Protein AF-A0A429I2R6-F1 (afdb_monomer)

Sequence (100 aa):
MGKERSSTSAEGVAVWGDGAVVLRCGTAPPKPTTDPCFNVNGVDWVLREGASDNGERVLITYGRAPAVEVTVAEASAPAGDGLADLNAAVKEIPQTAHCV

Foldseek 3Di:
DDFDFPPPPDVFWTAGDPRQKIKHWQDPADDDDPADWDDQPNWIWGWDQPPDPQRKIWIWTHQFVPIMIMIGNDPPDPPNVVVNVCCVVRVVTDGRDDDD

Secondary structure (DSSP, 8-state):
--------SSTTEEEETTTTEEEEEEEPPPPS--S-EEEETTEEEEEEETSSTT--EEEEESSBSSEEEEEES-TTS--HHHHHHHHHHHHTSPB-----

Radius of gyration: 13.03 Å; Cα contacts (8 Å, |Δi|>4): 190; chains: 1; bounding box: 38×23×30 Å

Solvent-accessible surface area (backbone atoms only — not comparable to full-atom values): 5966 Å² total; per-residue (Å²): 138,80,83,78,72,65,82,59,92,45,91,53,46,50,50,42,80,94,65,36,31,40,34,38,49,70,39,80,49,65,69,98,72,89,59,58,64,48,72,57,96,89,43,38,32,34,43,39,80,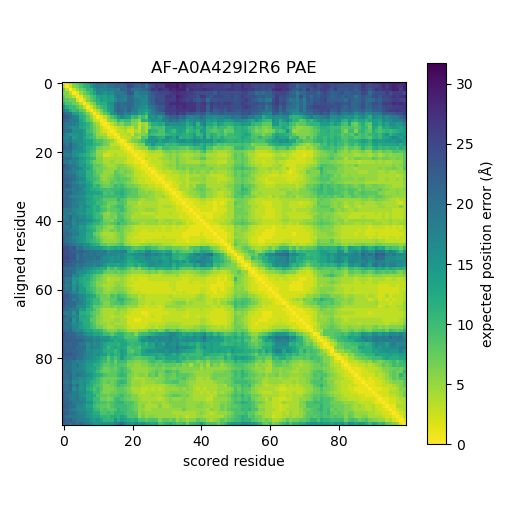64,80,36,99,79,57,24,39,36,34,31,30,42,34,20,75,64,8,42,36,37,41,27,56,46,80,84,59,81,61,63,67,63,56,59,74,42,40,72,68,56,62,72,39,64,71,81,44,77,84,132

Structure (mmCIF, N/CA/C/O backbone):
data_AF-A0A429I2R6-F1
#
_entry.id   AF-A0A429I2R6-F1
#
loop_
_atom_site.group_PDB
_atom_site.id
_atom_site.type_symbol
_atom_site.label_atom_id
_atom_site.label_alt_id
_atom_site.label_comp_id
_atom_site.label_asym_id
_atom_site.label_entity_id
_atom_site.label_seq_id
_atom_site.pdbx_PDB_ins_code
_atom_site.Cartn_x
_atom_site.Cartn_y
_atom_site.Cartn_z
_atom_site.occupancy
_atom_site.B_iso_or_equiv
_atom_site.auth_seq_id
_atom_site.auth_comp_id
_atom_site.auth_asym_id
_atom_site.auth_atom_id
_atom_site.pdbx_PDB_model_num
ATOM 1 N N . MET A 1 1 ? 25.084 -14.288 -1.275 1.00 32.66 1 MET A N 1
ATOM 2 C CA . MET A 1 1 ? 25.153 -12.970 -1.938 1.00 32.66 1 MET A CA 1
ATOM 3 C C . MET A 1 1 ? 24.129 -12.067 -1.259 1.00 32.66 1 MET A C 1
ATOM 5 O O . MET A 1 1 ? 22.938 -12.286 -1.439 1.00 32.66 1 MET A O 1
ATOM 9 N N . GLY A 1 2 ? 24.570 -11.177 -0.368 1.00 39.53 2 GLY A N 1
ATOM 10 C CA . GLY A 1 2 ? 23.692 -10.281 0.392 1.00 39.53 2 GLY A CA 1
ATOM 11 C C . GLY A 1 2 ? 23.506 -8.976 -0.371 1.00 39.53 2 GLY A C 1
ATOM 12 O O . GLY A 1 2 ? 24.494 -8.374 -0.773 1.00 39.53 2 GLY A O 1
ATOM 13 N N . LYS A 1 3 ? 22.260 -8.564 -0.621 1.00 46.53 3 LYS A N 1
ATOM 14 C CA . LYS A 1 3 ? 21.987 -7.246 -1.202 1.00 46.53 3 LYS A CA 1
ATOM 15 C C . LYS A 1 3 ? 22.271 -6.198 -0.128 1.00 46.53 3 LYS A C 1
ATOM 17 O O . LYS A 1 3 ? 21.608 -6.185 0.910 1.00 46.53 3 LYS A O 1
ATOM 22 N N . GLU A 1 4 ? 23.302 -5.401 -0.372 1.00 47.69 4 GLU A N 1
ATOM 23 C CA . GLU A 1 4 ? 23.776 -4.336 0.503 1.00 47.69 4 GLU A CA 1
ATOM 24 C C . GLU A 1 4 ? 22.652 -3.307 0.680 1.00 47.69 4 GLU A C 1
ATOM 26 O O . GLU A 1 4 ? 22.152 -2.728 -0.285 1.00 47.69 4 GLU A O 1
ATOM 31 N N . ARG A 1 5 ? 22.172 -3.158 1.918 1.00 44.22 5 ARG A N 1
ATOM 32 C CA . ARG A 1 5 ? 21.190 -2.136 2.280 1.00 44.22 5 ARG A CA 1
ATOM 33 C C . ARG A 1 5 ? 21.945 -0.814 2.397 1.00 44.22 5 ARG A C 1
ATOM 35 O O . ARG A 1 5 ? 22.556 -0.559 3.432 1.00 44.22 5 ARG A O 1
ATOM 42 N N . SER A 1 6 ? 21.916 0.014 1.355 1.00 46.41 6 SER A N 1
ATOM 43 C CA . SER A 1 6 ? 22.358 1.407 1.464 1.00 46.41 6 SER A CA 1
ATOM 44 C C . SER A 1 6 ? 21.412 2.132 2.418 1.00 46.41 6 SER A C 1
ATOM 46 O O . SER A 1 6 ? 20.278 2.456 2.077 1.00 46.41 6 SER A O 1
ATOM 48 N N . SER A 1 7 ? 21.870 2.313 3.655 1.00 41.00 7 SER A N 1
ATOM 49 C CA . SER A 1 7 ? 21.175 3.050 4.706 1.00 41.00 7 SER A CA 1
ATOM 50 C C . SER A 1 7 ? 21.189 4.543 4.373 1.00 41.00 7 SER A C 1
ATOM 52 O O . SER A 1 7 ? 22.002 5.296 4.905 1.00 41.00 7 SER A O 1
ATOM 54 N N . THR A 1 8 ? 20.307 4.986 3.476 1.00 42.12 8 THR A N 1
ATOM 55 C CA . THR A 1 8 ? 19.993 6.410 3.347 1.00 42.12 8 THR A CA 1
ATOM 56 C C . THR A 1 8 ? 19.093 6.789 4.515 1.00 42.12 8 THR A C 1
ATOM 58 O O . THR A 1 8 ? 17.946 6.364 4.602 1.00 42.12 8 THR A O 1
ATOM 61 N N . SER A 1 9 ? 19.664 7.557 5.435 1.00 38.25 9 SER A N 1
ATOM 62 C CA . SER A 1 9 ? 19.078 8.066 6.670 1.00 38.25 9 SER A CA 1
ATOM 63 C C . SER A 1 9 ? 17.816 8.900 6.412 1.00 38.25 9 SER A C 1
ATOM 65 O O . SER A 1 9 ? 17.860 10.121 6.326 1.00 38.25 9 SER A O 1
ATOM 67 N N . ALA A 1 10 ? 16.680 8.234 6.289 1.00 43.19 10 ALA A N 1
ATOM 68 C CA . ALA A 1 10 ? 15.363 8.773 6.569 1.00 43.19 10 ALA A CA 1
ATOM 69 C C . ALA A 1 10 ? 14.610 7.618 7.221 1.00 43.19 10 ALA A C 1
ATOM 71 O O . ALA A 1 10 ? 14.483 6.546 6.629 1.00 43.19 10 ALA A O 1
ATOM 72 N N . GLU A 1 11 ? 14.220 7.780 8.482 1.00 46.28 11 GLU A N 1
ATOM 73 C CA . GLU A 1 11 ? 13.469 6.761 9.211 1.00 46.28 11 GLU A CA 1
ATOM 74 C C . GLU A 1 11 ? 12.279 6.314 8.350 1.00 46.28 11 GLU A C 1
ATOM 76 O O . GLU A 1 11 ? 11.443 7.125 7.957 1.00 46.28 11 GLU A O 1
ATOM 81 N N . GLY A 1 12 ? 12.251 5.034 7.969 1.00 56.31 12 GLY A N 1
ATOM 82 C CA . GLY A 1 12 ? 11.203 4.500 7.105 1.00 56.31 12 GLY A CA 1
ATOM 83 C C . GLY A 1 12 ? 11.433 4.621 5.596 1.00 56.31 12 GLY A C 1
ATOM 84 O O . GLY A 1 12 ? 10.467 4.461 4.857 1.00 56.31 12 GLY A O 1
ATOM 85 N N . VAL A 1 13 ? 12.658 4.862 5.116 1.00 58.66 13 VAL A N 1
ATOM 86 C CA . VAL A 1 13 ? 13.005 4.758 3.686 1.00 58.66 13 VAL A CA 1
ATOM 87 C C . VAL A 1 13 ? 13.933 3.575 3.440 1.00 58.66 13 VAL A C 1
ATOM 89 O O . VAL A 1 13 ? 14.936 3.403 4.129 1.00 58.66 13 VAL A O 1
ATOM 92 N N . ALA A 1 14 ? 13.609 2.750 2.447 1.00 65.44 14 ALA A N 1
ATOM 93 C CA . ALA A 1 14 ? 14.454 1.633 2.041 1.00 65.44 14 ALA A CA 1
ATOM 94 C C . ALA A 1 14 ? 14.538 1.550 0.516 1.00 65.44 14 ALA A C 1
ATOM 96 O O . ALA A 1 14 ? 13.543 1.748 -0.177 1.00 65.44 14 ALA A O 1
ATOM 97 N N . VAL A 1 15 ? 15.742 1.304 0.003 1.00 62.62 15 VAL A N 1
ATOM 98 C CA . VAL A 1 15 ? 16.032 1.327 -1.432 1.00 62.62 15 VAL A CA 1
ATOM 99 C C . VAL A 1 15 ? 16.746 0.040 -1.828 1.00 62.62 15 VAL A C 1
ATOM 101 O O . VAL A 1 15 ? 17.687 -0.382 -1.154 1.00 62.62 15 VAL A O 1
ATOM 104 N N . TRP A 1 16 ? 16.314 -0.584 -2.925 1.00 69.44 16 TRP A N 1
ATOM 105 C CA . TRP A 1 16 ? 16.921 -1.809 -3.455 1.00 69.44 16 TRP A CA 1
ATOM 106 C C . TRP A 1 16 ? 17.027 -1.770 -4.978 1.00 69.44 16 TRP A C 1
ATOM 108 O O . TRP A 1 16 ? 16.364 -0.974 -5.639 1.00 69.44 16 TRP A O 1
ATOM 118 N N . GLY A 1 17 ? 17.859 -2.660 -5.529 1.00 58.59 17 GLY A N 1
ATOM 119 C CA . GLY A 1 17 ? 18.021 -2.802 -6.977 1.00 58.59 17 GLY A CA 1
ATOM 120 C C . GLY A 1 17 ? 18.590 -1.546 -7.633 1.00 58.59 17 GLY A C 1
ATOM 121 O O . GLY A 1 17 ? 18.079 -1.130 -8.660 1.00 58.59 17 GLY A O 1
ATOM 122 N N . ASP A 1 18 ? 19.592 -0.920 -7.007 1.00 65.75 18 ASP A N 1
ATOM 123 C CA . ASP A 1 18 ? 20.234 0.311 -7.502 1.00 65.75 18 ASP A CA 1
ATOM 124 C C . ASP A 1 18 ? 19.281 1.519 -7.637 1.00 65.75 18 ASP A C 1
ATOM 126 O O . ASP A 1 18 ? 19.430 2.361 -8.510 1.00 65.75 18 ASP A O 1
ATOM 130 N N .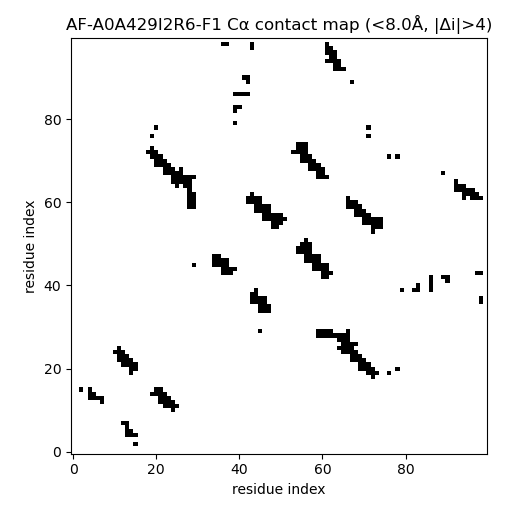 GLY A 1 19 ? 18.259 1.610 -6.777 1.00 62.03 19 GLY A N 1
ATOM 131 C CA . GLY A 1 19 ? 17.262 2.687 -6.854 1.00 62.03 19 GLY A CA 1
ATOM 132 C C . GLY A 1 19 ? 15.998 2.320 -7.624 1.00 62.03 19 GLY A C 1
ATOM 133 O O . GLY A 1 19 ? 15.057 3.108 -7.640 1.00 62.03 19 GLY A O 1
ATOM 134 N N . ALA A 1 20 ? 15.929 1.114 -8.196 1.00 66.62 20 ALA A N 1
ATOM 135 C CA . ALA A 1 20 ? 14.748 0.643 -8.914 1.00 66.62 20 ALA A CA 1
ATOM 136 C C . ALA A 1 20 ? 13.514 0.471 -8.017 1.00 66.62 20 ALA A C 1
ATOM 138 O O . ALA A 1 20 ? 12.392 0.518 -8.515 1.00 66.62 20 ALA A O 1
ATOM 139 N N . VAL A 1 21 ? 13.701 0.256 -6.712 1.00 72.25 21 VAL A N 1
ATOM 140 C CA . VAL A 1 21 ? 12.611 0.178 -5.734 1.00 72.25 21 VAL A CA 1
ATOM 141 C C . VAL A 1 21 ? 12.908 1.128 -4.586 1.00 72.25 21 VAL A C 1
ATOM 143 O O . VAL A 1 21 ? 13.942 0.990 -3.934 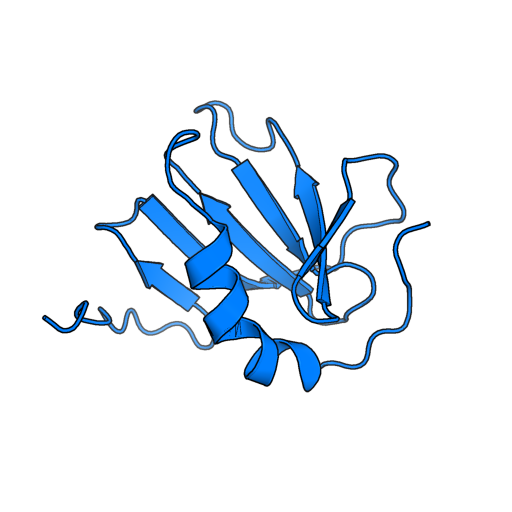1.00 72.25 21 VAL A O 1
ATOM 146 N N . VAL A 1 22 ? 11.991 2.056 -4.322 1.00 78.38 22 VAL A N 1
ATOM 147 C CA . VAL A 1 22 ? 12.070 3.043 -3.241 1.00 78.38 22 VAL A CA 1
ATOM 148 C C . VAL A 1 22 ? 10.859 2.890 -2.338 1.00 78.38 22 VAL A C 1
ATOM 150 O O . VAL A 1 22 ? 9.726 2.954 -2.794 1.00 78.38 22 VAL A O 1
ATOM 153 N N . LEU A 1 23 ? 11.094 2.733 -1.044 1.00 79.19 23 LEU A N 1
ATOM 154 C CA . LEU A 1 23 ? 10.056 2.643 -0.029 1.00 79.19 23 LEU A CA 1
ATOM 155 C C . LEU A 1 23 ? 10.006 3.897 0.832 1.00 79.19 23 LEU A C 1
ATOM 157 O O . LEU A 1 23 ? 11.051 4.460 1.145 1.00 79.19 23 LEU A O 1
ATOM 161 N N . ARG A 1 24 ? 8.806 4.291 1.260 1.00 82.81 24 ARG A N 1
ATOM 162 C CA . ARG A 1 24 ? 8.551 5.393 2.191 1.00 82.81 24 ARG A CA 1
ATOM 163 C C . ARG A 1 24 ? 7.464 5.015 3.196 1.00 82.81 24 ARG A C 1
ATOM 165 O O . ARG A 1 24 ? 6.330 4.734 2.823 1.00 82.81 24 ARG A O 1
ATOM 172 N N . CYS A 1 25 ? 7.796 5.036 4.479 1.00 82.69 25 CYS A N 1
ATOM 173 C CA . CYS A 1 25 ? 6.844 4.939 5.583 1.00 82.69 25 CYS A CA 1
ATOM 174 C C . CYS A 1 25 ? 6.392 6.343 6.005 1.00 82.69 25 CYS A C 1
ATOM 176 O O . CYS A 1 25 ? 7.171 7.291 5.933 1.00 82.69 25 CYS A O 1
ATOM 178 N N . GLY A 1 26 ? 5.145 6.482 6.460 1.00 81.19 26 GLY A N 1
ATOM 179 C CA . GLY A 1 26 ? 4.616 7.777 6.902 1.00 81.19 26 GLY A CA 1
ATOM 180 C C . GLY A 1 26 ? 3.819 8.528 5.839 1.00 81.19 26 GLY A C 1
ATOM 181 O O . GLY A 1 26 ? 3.492 9.694 6.054 1.00 81.19 26 GLY A O 1
ATOM 182 N N . THR A 1 27 ? 3.494 7.896 4.705 1.00 83.19 27 THR A N 1
ATOM 183 C CA . THR A 1 27 ? 2.666 8.548 3.685 1.00 83.19 27 THR A CA 1
ATOM 184 C C . THR A 1 27 ? 1.205 8.629 4.129 1.00 83.19 27 THR A C 1
ATOM 186 O O . THR A 1 27 ? 0.742 7.882 5.003 1.00 83.19 27 THR A O 1
ATOM 189 N N . ALA A 1 28 ? 0.460 9.546 3.514 1.00 84.19 28 ALA A N 1
ATOM 190 C CA . ALA A 1 28 ? -0.971 9.654 3.740 1.00 84.19 28 ALA A CA 1
ATOM 191 C C . ALA A 1 28 ? -1.676 8.404 3.183 1.00 84.19 28 ALA A C 1
ATOM 193 O O . ALA A 1 28 ? -1.435 8.034 2.031 1.00 84.19 28 ALA A O 1
ATOM 194 N N . PRO A 1 29 ? -2.559 7.754 3.963 1.00 84.62 29 PRO A N 1
ATOM 195 C CA . PRO A 1 29 ? -3.297 6.608 3.468 1.00 84.62 29 PRO A CA 1
ATOM 196 C C . PRO A 1 29 ? -4.143 6.978 2.247 1.00 84.62 29 PRO A C 1
ATOM 198 O O . PRO A 1 29 ? -4.740 8.063 2.210 1.00 84.62 29 PRO A O 1
ATOM 201 N N . PRO A 1 30 ? -4.232 6.081 1.252 1.00 84.38 30 PRO A N 1
ATOM 202 C CA . PRO A 1 30 ? -5.087 6.296 0.102 1.00 84.38 30 PRO A CA 1
ATOM 203 C C . PRO A 1 30 ? -6.548 6.383 0.553 1.00 84.38 30 PRO A C 1
ATOM 205 O O . PRO A 1 30 ? -7.003 5.647 1.432 1.00 84.38 30 PRO A O 1
ATOM 208 N N . LYS A 1 31 ? -7.300 7.292 -0.073 1.00 83.50 31 LYS A N 1
ATOM 209 C CA . LYS A 1 31 ? -8.762 7.314 0.046 1.00 83.50 31 LYS A CA 1
ATOM 210 C C . LYS A 1 31 ? -9.348 6.033 -0.569 1.00 83.50 31 LYS A C 1
ATOM 212 O O . LYS A 1 31 ? -8.674 5.412 -1.393 1.00 83.50 31 LYS A O 1
ATOM 217 N N . PRO A 1 32 ? -10.595 5.662 -0.222 1.00 81.12 32 PRO A N 1
ATOM 218 C CA . PRO A 1 32 ? -11.301 4.587 -0.910 1.00 81.12 32 PRO A CA 1
ATOM 219 C C . PRO A 1 32 ? -11.206 4.776 -2.426 1.00 81.12 32 PRO A C 1
ATOM 221 O O . PRO A 1 32 ? -11.528 5.850 -2.937 1.00 81.12 32 PRO A O 1
ATOM 224 N N . THR A 1 33 ? -10.705 3.757 -3.118 1.00 81.62 33 THR A N 1
ATOM 225 C CA . THR A 1 33 ? -10.424 3.807 -4.552 1.00 81.62 33 THR A CA 1
ATOM 226 C C . THR A 1 33 ? -10.860 2.515 -5.239 1.00 81.62 33 THR A C 1
ATOM 228 O O . THR A 1 33 ? -11.083 1.499 -4.588 1.00 81.62 33 THR A O 1
ATOM 231 N N . THR A 1 34 ? -10.997 2.589 -6.561 1.00 82.06 34 THR A N 1
ATOM 232 C CA . THR A 1 34 ? -11.248 1.448 -7.459 1.00 82.06 34 THR A CA 1
ATOM 233 C C . THR A 1 34 ? -9.976 0.972 -8.163 1.00 82.06 34 THR A C 1
ATOM 235 O O . THR A 1 34 ? -10.038 0.080 -9.004 1.00 82.06 34 THR A O 1
ATOM 238 N N . ASP A 1 35 ? -8.830 1.576 -7.826 1.00 86.62 35 ASP A N 1
ATOM 239 C CA . ASP A 1 35 ? -7.518 1.130 -8.291 1.00 86.62 35 ASP A CA 1
ATOM 240 C C . ASP A 1 35 ? -7.280 -0.349 -7.929 1.00 86.62 35 ASP A C 1
ATOM 242 O O . ASP A 1 35 ? -7.790 -0.818 -6.902 1.00 86.62 35 ASP A O 1
ATOM 246 N N . PRO A 1 36 ? -6.480 -1.086 -8.725 1.00 87.50 36 PRO A N 1
ATOM 247 C CA . PRO A 1 36 ? -6.161 -2.475 -8.434 1.00 87.50 36 PRO A CA 1
ATOM 248 C C . PRO A 1 36 ? -5.604 -2.625 -7.019 1.00 87.50 36 PRO A C 1
ATOM 250 O O . PRO A 1 36 ? -4.607 -1.996 -6.660 1.00 87.50 36 PRO A O 1
ATOM 253 N N . CYS A 1 37 ? -6.233 -3.481 -6.221 1.00 87.88 37 CYS A N 1
ATOM 254 C CA . CYS A 1 37 ? -5.753 -3.814 -4.892 1.00 87.88 37 CYS A CA 1
ATOM 255 C C . CYS A 1 37 ? -5.463 -5.304 -4.773 1.00 87.88 37 CYS A C 1
ATOM 257 O O . CYS A 1 37 ? -6.191 -6.142 -5.307 1.00 87.88 37 CYS A O 1
ATOM 259 N N . PHE A 1 38 ? -4.399 -5.637 -4.053 1.00 86.88 38 PHE A N 1
ATOM 260 C CA . PHE A 1 38 ? -4.016 -7.012 -3.800 1.00 86.88 38 PHE A CA 1
ATOM 261 C C . PHE A 1 38 ? -3.473 -7.206 -2.391 1.00 86.88 38 PHE A C 1
ATOM 263 O O . PHE A 1 38 ? -2.829 -6.335 -1.807 1.00 86.88 38 PHE A O 1
ATOM 270 N N . ASN A 1 39 ? -3.719 -8.398 -1.855 1.00 86.12 39 ASN A N 1
ATOM 271 C CA . ASN A 1 39 ? -3.234 -8.790 -0.546 1.00 86.12 39 ASN A CA 1
ATOM 272 C C . ASN A 1 39 ? -1.891 -9.517 -0.675 1.00 86.12 39 ASN A C 1
ATOM 274 O O . ASN A 1 39 ? -1.787 -10.533 -1.363 1.00 86.12 39 ASN A O 1
ATOM 278 N N . VAL A 1 40 ? -0.873 -9.023 0.026 1.00 82.94 40 VAL A N 1
ATOM 279 C CA . VAL A 1 40 ? 0.418 -9.700 0.174 1.00 82.94 40 VAL A CA 1
ATOM 280 C C . VAL A 1 40 ? 0.577 -10.074 1.638 1.00 82.94 40 VAL A C 1
ATOM 282 O O . VAL A 1 40 ? 0.774 -9.213 2.488 1.00 82.94 40 VAL A O 1
ATOM 285 N N . ASN A 1 41 ? 0.480 -11.369 1.947 1.00 82.12 41 ASN A N 1
ATOM 286 C CA . ASN A 1 41 ? 0.674 -11.911 3.298 1.00 82.12 41 ASN A CA 1
ATOM 287 C C . ASN A 1 41 ? -0.138 -11.192 4.402 1.00 82.12 41 ASN A C 1
ATOM 289 O O . ASN A 1 41 ? 0.353 -11.037 5.524 1.00 82.12 41 ASN A O 1
ATOM 293 N N . GLY A 1 42 ? -1.372 -10.762 4.121 1.00 81.69 42 GLY A N 1
ATOM 294 C CA . GLY A 1 42 ? -2.242 -10.080 5.088 1.00 81.69 42 GLY A CA 1
ATOM 295 C C . GLY A 1 42 ? -2.093 -8.555 5.135 1.00 81.69 42 GLY A C 1
ATOM 296 O O . GLY A 1 42 ? -2.679 -7.926 6.015 1.00 81.69 42 GLY A O 1
ATOM 297 N N . VAL A 1 43 ? -1.330 -7.963 4.217 1.00 85.50 43 VAL A N 1
ATOM 298 C CA . VAL A 1 43 ? -1.274 -6.514 3.997 1.00 85.50 43 VAL A CA 1
ATOM 299 C C . VAL A 1 43 ? -1.922 -6.205 2.656 1.00 85.50 43 VAL A C 1
ATOM 301 O O . VAL A 1 43 ? -1.517 -6.760 1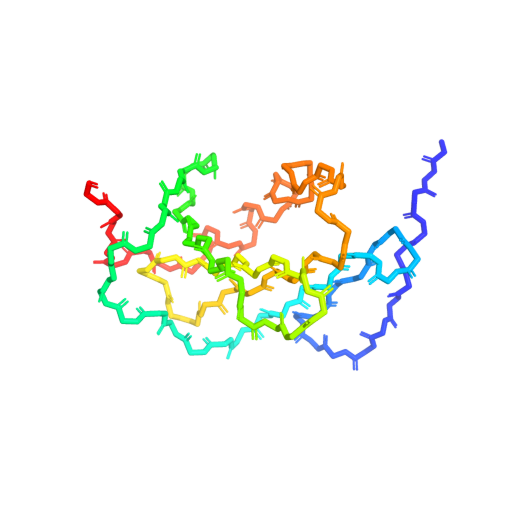.635 1.00 85.50 43 VAL A O 1
ATOM 304 N N . ASP A 1 44 ? -2.916 -5.322 2.662 1.00 89.06 44 ASP A N 1
ATOM 305 C CA . ASP A 1 44 ? -3.569 -4.859 1.440 1.00 89.06 44 ASP A CA 1
ATOM 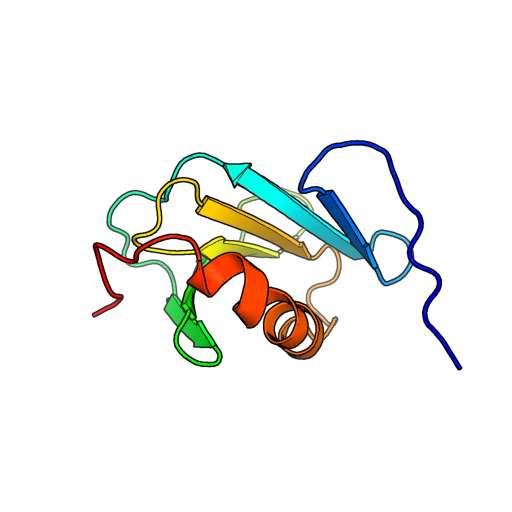306 C C . ASP A 1 44 ? -2.759 -3.724 0.805 1.00 89.06 44 ASP A C 1
ATOM 308 O O . ASP A 1 44 ? -2.402 -2.758 1.480 1.00 89.06 44 ASP A O 1
ATOM 312 N N . TRP A 1 45 ? -2.472 -3.843 -0.490 1.00 87.88 45 TRP A N 1
ATOM 313 C CA . TRP A 1 45 ? -1.701 -2.887 -1.280 1.00 87.88 45 TRP A CA 1
ATOM 314 C C . TRP A 1 45 ? -2.520 -2.413 -2.471 1.00 87.88 45 TRP A C 1
ATOM 316 O O . TRP A 1 45 ? -2.995 -3.221 -3.262 1.00 87.88 45 TRP A O 1
ATOM 326 N N . VAL A 1 46 ? -2.641 -1.100 -2.620 1.00 89.50 46 VAL A N 1
ATOM 327 C CA . VAL A 1 46 ? -3.244 -0.447 -3.780 1.00 89.50 46 VAL A CA 1
ATOM 328 C C . VAL A 1 46 ? -2.144 -0.089 -4.768 1.00 89.50 46 VAL A C 1
ATOM 330 O O . VAL A 1 46 ? -1.220 0.651 -4.428 1.00 89.50 46 VAL A O 1
ATOM 333 N N . LEU A 1 47 ? -2.265 -0.586 -5.993 1.00 86.69 47 LEU A N 1
ATOM 334 C CA . LEU A 1 47 ? -1.406 -0.240 -7.115 1.00 86.69 47 LEU A CA 1
ATOM 335 C C . LEU A 1 47 ? -1.975 0.974 -7.844 1.00 86.69 47 LEU A C 1
ATOM 337 O O . LEU A 1 47 ? -3.071 0.938 -8.390 1.00 86.69 47 LEU A O 1
ATOM 341 N N . ARG A 1 48 ? -1.193 2.044 -7.890 1.00 82.31 48 ARG A N 1
ATOM 342 C CA . ARG A 1 48 ? -1.460 3.246 -8.672 1.00 82.31 48 ARG A CA 1
ATOM 343 C C . ARG A 1 48 ? -0.588 3.183 -9.920 1.00 82.31 48 ARG A C 1
ATOM 345 O O . ARG A 1 48 ? 0.609 3.475 -9.876 1.00 82.31 48 ARG A O 1
ATOM 352 N N . GLU A 1 49 ? -1.182 2.751 -11.025 1.00 67.56 49 GLU A N 1
ATOM 353 C CA . GLU A 1 49 ? -0.533 2.784 -12.335 1.00 67.56 49 GLU A CA 1
ATOM 354 C C . GLU A 1 49 ? -0.580 4.224 -12.874 1.00 67.56 49 GLU A C 1
ATOM 356 O O . GLU A 1 49 ? -1.642 4.842 -12.903 1.00 67.56 49 GLU A O 1
ATOM 361 N N . GLY A 1 50 ? 0.570 4.792 -13.252 1.00 58.72 50 GLY A N 1
ATOM 362 C CA . GLY A 1 50 ? 0.634 6.149 -13.816 1.00 58.72 50 GLY A CA 1
ATOM 363 C C . GLY A 1 50 ? 0.679 7.293 -12.797 1.00 58.72 50 GLY A C 1
ATOM 364 O O . GLY A 1 50 ? 0.445 8.440 -13.163 1.00 58.72 50 GLY A O 1
ATOM 365 N N . ALA A 1 51 ? 1.007 7.020 -11.529 1.00 56.97 51 ALA A N 1
ATOM 366 C CA . ALA A 1 51 ? 1.277 8.076 -10.545 1.00 56.97 51 ALA A CA 1
ATOM 367 C C . ALA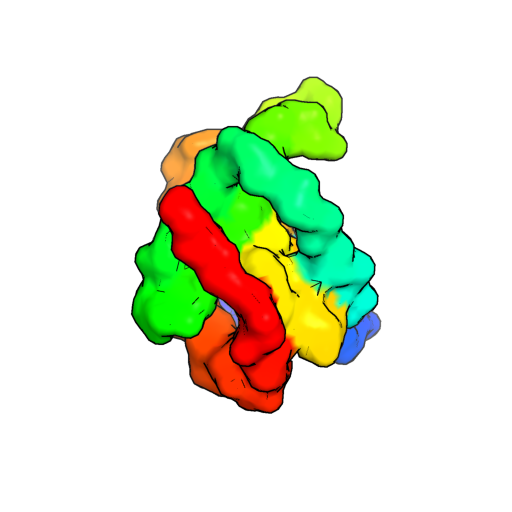 A 1 51 ? 2.554 8.891 -10.855 1.00 56.97 51 ALA A C 1
ATOM 369 O O . ALA A 1 51 ? 2.773 9.928 -10.232 1.00 56.97 51 ALA A O 1
ATOM 370 N N . SER A 1 52 ? 3.374 8.438 -11.808 1.00 55.06 52 SER A N 1
ATOM 371 C CA . SER A 1 52 ? 4.553 9.148 -12.297 1.00 55.06 52 SER A CA 1
ATOM 372 C C . SER A 1 52 ? 4.612 9.093 -13.826 1.00 55.06 52 SER A C 1
ATOM 374 O O . SER A 1 52 ? 4.379 8.034 -14.417 1.00 55.0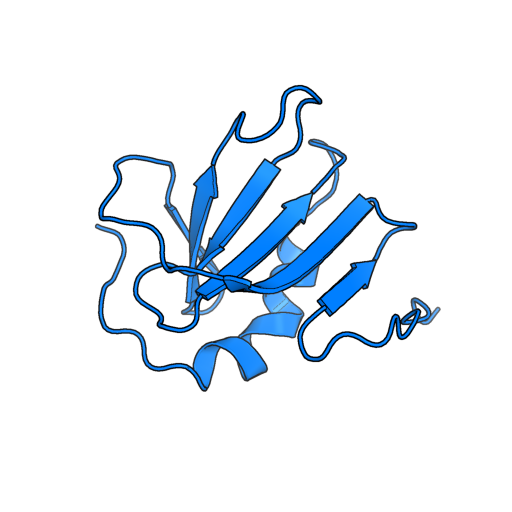6 52 SER A O 1
ATOM 376 N N . ASP A 1 53 ? 4.962 10.213 -14.465 1.00 56.06 53 ASP A N 1
ATOM 377 C CA . ASP A 1 53 ? 5.079 10.372 -15.926 1.00 56.06 53 ASP A CA 1
ATOM 378 C C . ASP A 1 53 ? 6.100 9.414 -16.579 1.00 56.06 53 ASP A C 1
ATOM 380 O O . ASP A 1 53 ? 6.099 9.232 -17.796 1.00 56.06 53 ASP A O 1
ATOM 384 N N . ASN A 1 54 ? 6.948 8.758 -15.780 1.00 60.97 54 ASN A N 1
ATOM 385 C CA . ASN A 1 54 ? 8.046 7.911 -16.253 1.00 60.97 54 ASN A CA 1
ATOM 386 C C . ASN A 1 54 ? 7.687 6.413 -16.370 1.00 60.97 54 ASN A C 1
ATOM 388 O O . ASN A 1 54 ? 8.565 5.599 -16.644 1.00 60.97 54 ASN A O 1
ATOM 392 N N . GLY A 1 55 ? 6.423 6.025 -16.151 1.00 65.56 55 GLY A N 1
ATOM 393 C CA . GLY A 1 55 ? 6.003 4.612 -16.173 1.00 65.56 55 GLY A CA 1
ATOM 394 C C . GLY A 1 55 ? 6.283 3.845 -14.874 1.00 65.56 55 GLY A C 1
ATOM 395 O O . GLY A 1 55 ? 6.260 2.613 -14.856 1.00 65.56 55 GLY A O 1
ATOM 396 N N . GLU A 1 56 ? 6.528 4.572 -13.784 1.00 74.44 56 GLU A N 1
ATOM 397 C CA . GLU A 1 56 ? 6.756 4.011 -12.453 1.00 74.44 56 GLU A CA 1
ATOM 398 C C . GLU A 1 56 ? 5.446 3.462 -11.874 1.00 74.44 56 GLU A C 1
ATOM 400 O O . GLU A 1 56 ? 4.355 4.007 -12.086 1.00 74.44 56 GLU A O 1
ATOM 405 N N . ARG A 1 57 ? 5.553 2.381 -11.105 1.00 80.00 57 ARG A N 1
ATOM 406 C CA . ARG A 1 57 ? 4.426 1.789 -10.380 1.00 80.00 57 ARG A CA 1
ATOM 407 C C . ARG A 1 57 ? 4.515 2.161 -8.916 1.00 80.00 57 ARG A C 1
ATOM 409 O O . ARG A 1 57 ? 5.540 1.913 -8.288 1.00 80.00 57 ARG A O 1
ATOM 416 N N . VAL A 1 58 ? 3.434 2.704 -8.369 1.00 85.19 58 VAL A N 1
ATOM 417 C CA . VAL A 1 58 ? 3.372 3.084 -6.956 1.00 85.19 58 VAL A CA 1
ATOM 418 C C . VAL A 1 58 ? 2.409 2.159 -6.229 1.00 85.19 58 VAL A C 1
ATOM 420 O O . VAL A 1 58 ? 1.271 1.976 -6.647 1.00 85.19 58 VAL A O 1
ATOM 423 N N . LEU A 1 59 ? 2.871 1.561 -5.142 1.00 87.00 59 LEU A N 1
ATOM 424 C CA . LEU A 1 59 ? 2.137 0.613 -4.316 1.00 87.00 59 LEU A CA 1
ATOM 425 C C . LEU A 1 59 ? 1.970 1.224 -2.936 1.00 87.00 59 LEU A C 1
ATOM 427 O O . LEU A 1 59 ? 2.964 1.572 -2.311 1.00 87.00 59 LEU A O 1
ATOM 431 N N . ILE A 1 60 ? 0.746 1.350 -2.438 1.00 88.94 60 ILE A N 1
ATOM 432 C CA . ILE A 1 60 ? 0.490 1.985 -1.140 1.00 88.94 60 ILE A CA 1
ATOM 433 C C . ILE A 1 60 ? -0.350 1.058 -0.273 1.00 88.94 60 ILE A C 1
ATOM 435 O O . ILE A 1 60 ? -1.356 0.525 -0.737 1.00 88.94 60 ILE A O 1
ATOM 439 N N . THR A 1 61 ? 0.023 0.876 0.993 1.00 89.56 61 THR A N 1
ATOM 440 C CA . THR A 1 61 ? -0.771 0.069 1.928 1.00 89.56 61 THR A CA 1
ATOM 441 C C . THR A 1 61 ? -2.150 0.686 2.143 1.00 89.56 61 THR A C 1
ATOM 443 O O . THR A 1 61 ? -2.259 1.872 2.473 1.00 89.56 61 THR A O 1
ATOM 446 N N . TYR A 1 62 ? -3.199 -0.119 2.016 1.00 89.31 62 TYR A N 1
ATOM 447 C CA . TYR A 1 62 ? -4.579 0.310 2.195 1.00 89.31 62 TYR A CA 1
ATOM 448 C C . TYR A 1 62 ? -5.061 0.108 3.631 1.00 89.31 62 TYR A C 1
ATOM 450 O O . TYR A 1 62 ? -4.705 -0.860 4.302 1.00 89.31 62 TYR A O 1
ATOM 458 N N . GLY A 1 63 ? -5.876 1.052 4.109 1.00 87.44 63 GLY A N 1
ATOM 459 C CA . GLY A 1 63 ? -6.521 0.959 5.417 1.00 87.44 63 GLY A CA 1
ATOM 460 C C . GLY A 1 63 ? -5.576 1.008 6.616 1.00 87.44 63 GLY A C 1
ATOM 461 O O . GLY A 1 63 ? -5.969 0.576 7.690 1.00 87.44 63 GLY A O 1
ATOM 462 N N . ARG A 1 64 ? -4.347 1.510 6.468 1.00 87.31 64 ARG A N 1
ATOM 463 C CA . ARG A 1 64 ? -3.362 1.645 7.555 1.00 87.31 64 ARG 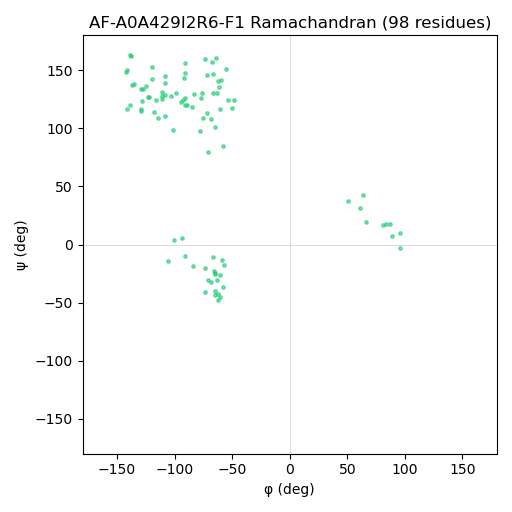A CA 1
ATOM 464 C C . ARG A 1 64 ? -2.889 3.090 7.651 1.00 87.31 64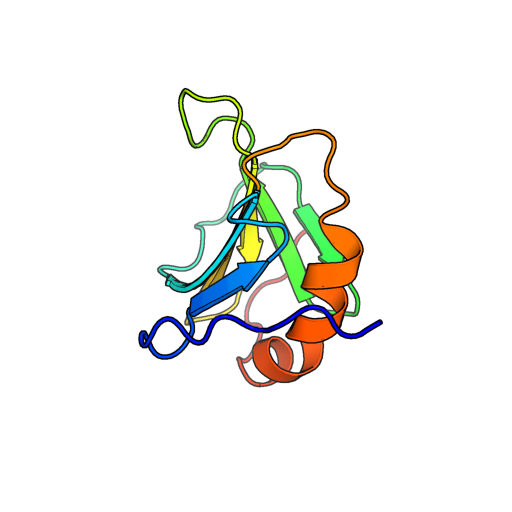 ARG A C 1
ATOM 466 O O . ARG A 1 64 ? -2.639 3.715 6.626 1.00 87.31 64 ARG A O 1
ATOM 473 N N . ALA A 1 65 ? -2.793 3.622 8.868 1.00 84.38 65 ALA A N 1
ATOM 474 C CA . ALA A 1 65 ? -2.324 4.981 9.131 1.00 84.38 65 ALA A CA 1
ATOM 475 C C . ALA A 1 65 ? -1.229 4.944 10.215 1.00 84.38 65 ALA A C 1
ATOM 477 O O . ALA A 1 65 ? -1.541 4.583 11.352 1.00 84.38 65 ALA A O 1
ATOM 478 N N . PRO A 1 66 ? 0.030 5.306 9.901 1.00 84.62 66 PRO A N 1
ATOM 479 C CA . PRO A 1 66 ? 0.523 5.788 8.603 1.00 84.62 66 PRO A CA 1
ATOM 480 C C . PRO A 1 66 ? 0.497 4.716 7.502 1.00 84.62 66 PRO A C 1
ATOM 482 O O . PRO A 1 66 ? 0.526 3.526 7.797 1.00 84.62 66 PRO A O 1
ATOM 485 N N . ALA A 1 67 ? 0.457 5.133 6.235 1.00 86.81 67 ALA A N 1
ATOM 486 C CA . ALA A 1 67 ? 0.610 4.207 5.118 1.00 86.81 67 ALA A CA 1
ATOM 487 C C . ALA A 1 67 ? 2.082 4.072 4.704 1.00 86.81 67 ALA A C 1
ATOM 489 O O . ALA A 1 67 ? 2.913 4.957 4.946 1.00 86.81 67 ALA A O 1
ATOM 490 N N . VAL A 1 68 ? 2.392 2.944 4.072 1.00 87.31 68 VAL A N 1
ATOM 491 C CA . VAL A 1 68 ? 3.683 2.666 3.447 1.00 87.31 68 VAL A CA 1
ATOM 492 C C . VAL A 1 68 ? 3.507 2.695 1.937 1.00 87.31 68 VAL A C 1
ATOM 494 O O . VAL A 1 68 ? 2.617 2.040 1.404 1.00 87.31 68 VAL A O 1
ATOM 497 N N . GLU A 1 69 ? 4.355 3.462 1.266 1.00 86.19 69 GLU A N 1
ATOM 498 C CA . GLU A 1 69 ? 4.428 3.598 -0.184 1.00 86.19 69 GLU A CA 1
ATOM 499 C C . GLU A 1 69 ? 5.687 2.908 -0.708 1.00 86.19 69 GLU A C 1
ATOM 501 O O . GLU A 1 69 ? 6.757 3.015 -0.113 1.00 86.19 69 GLU A O 1
ATOM 506 N N . VAL A 1 70 ? 5.564 2.210 -1.830 1.00 84.62 70 VAL A N 1
ATOM 507 C CA . VAL A 1 70 ? 6.660 1.589 -2.565 1.00 84.62 70 VAL A CA 1
ATOM 508 C C . VAL A 1 70 ? 6.556 2.005 -4.019 1.00 84.62 70 VAL A C 1
ATOM 510 O O . VAL A 1 70 ? 5.601 1.656 -4.707 1.00 84.62 70 VAL A O 1
ATOM 513 N N . THR A 1 71 ? 7.556 2.726 -4.494 1.00 82.81 71 THR A N 1
ATOM 514 C CA . THR A 1 71 ? 7.701 3.125 -5.888 1.00 82.81 71 THR A CA 1
ATOM 515 C C . THR A 1 71 ? 8.673 2.184 -6.576 1.00 82.81 71 THR A C 1
ATOM 517 O O . THR A 1 71 ? 9.765 1.928 -6.069 1.00 82.81 71 THR A O 1
ATOM 520 N N . VAL A 1 72 ? 8.277 1.667 -7.732 1.00 78.00 72 VAL A N 1
ATOM 521 C CA . VAL A 1 72 ? 9.083 0.787 -8.573 1.00 78.00 72 VAL A CA 1
ATOM 522 C C . VAL A 1 72 ? 9.305 1.481 -9.911 1.00 78.00 72 VAL A C 1
ATOM 524 O O . VAL A 1 72 ? 8.350 1.693 -10.660 1.00 78.00 72 VAL A O 1
ATOM 527 N N . ALA A 1 73 ? 10.557 1.832 -10.202 1.00 70.75 73 ALA A N 1
ATOM 528 C CA . ALA A 1 73 ? 10.943 2.553 -11.412 1.00 70.75 73 ALA A CA 1
ATOM 529 C C . ALA A 1 73 ? 10.842 1.685 -12.678 1.00 70.75 73 ALA A C 1
ATOM 531 O O . ALA A 1 73 ? 10.540 2.178 -13.758 1.00 70.75 73 ALA A O 1
ATOM 532 N N . GLU A 1 74 ? 11.050 0.374 -12.537 1.00 65.62 74 GLU A N 1
ATOM 533 C CA . GLU A 1 74 ? 11.046 -0.585 -13.642 1.00 65.62 74 GLU A CA 1
ATOM 534 C C . GLU A 1 74 ? 9.796 -1.473 -13.577 1.00 65.62 74 GLU A C 1
ATOM 536 O O . GLU A 1 74 ? 9.681 -2.357 -12.727 1.00 65.62 74 GLU A O 1
ATOM 541 N N . ALA A 1 75 ? 8.872 -1.310 -14.525 1.00 56.75 75 ALA A N 1
ATOM 542 C CA . ALA A 1 75 ? 7.666 -2.134 -14.653 1.00 56.75 75 ALA A CA 1
ATOM 543 C C . ALA A 1 75 ? 7.947 -3.655 -14.792 1.00 56.75 75 ALA A C 1
ATOM 545 O O . ALA A 1 75 ? 7.063 -4.482 -14.571 1.00 56.75 75 ALA A O 1
ATOM 546 N N . SER A 1 76 ? 9.168 -4.058 -15.140 1.00 54.94 76 SER A N 1
ATOM 547 C CA . SER A 1 76 ? 9.556 -5.473 -15.233 1.00 54.94 76 SER A CA 1
ATOM 548 C C . SER A 1 76 ? 10.141 -6.038 -13.934 1.00 54.94 76 SER A C 1
ATOM 550 O O . SER A 1 76 ? 10.328 -7.251 -13.833 1.00 54.94 76 SER A O 1
ATOM 552 N N . ALA A 1 77 ? 10.434 -5.199 -12.935 1.00 58.22 77 ALA A N 1
ATOM 553 C CA . ALA A 1 77 ? 11.017 -5.657 -11.683 1.00 58.22 77 ALA A CA 1
ATOM 554 C C . ALA A 1 77 ? 9.955 -6.343 -10.799 1.00 58.22 77 ALA A C 1
ATOM 556 O O . ALA A 1 77 ? 8.876 -5.783 -10.572 1.00 58.22 77 ALA A O 1
ATOM 557 N N . PRO A 1 78 ? 10.233 -7.546 -10.263 1.00 56.50 78 PRO A N 1
ATOM 558 C CA . PRO A 1 78 ? 9.325 -8.200 -9.333 1.00 56.50 78 PRO A CA 1
ATOM 559 C C . PRO A 1 78 ? 9.280 -7.419 -8.013 1.00 56.50 78 PRO A C 1
ATOM 561 O O . PRO A 1 78 ? 10.219 -7.441 -7.222 1.00 56.50 78 PRO A O 1
ATOM 564 N N . ALA A 1 79 ? 8.162 -6.736 -7.761 1.00 58.38 79 ALA A N 1
ATOM 565 C CA . ALA A 1 79 ? 7.924 -6.021 -6.506 1.00 58.38 79 ALA A CA 1
ATOM 566 C C . ALA A 1 79 ? 7.619 -6.970 -5.326 1.00 58.38 79 ALA A C 1
ATOM 568 O O . ALA A 1 79 ? 7.761 -6.589 -4.167 1.00 58.38 79 ALA A O 1
ATOM 569 N N . GLY A 1 80 ? 7.202 -8.210 -5.612 1.00 59.62 80 GLY A N 1
ATOM 570 C CA . GLY A 1 80 ? 6.657 -9.146 -4.623 1.00 59.62 80 GLY A CA 1
ATOM 571 C C . GLY A 1 80 ? 7.626 -9.543 -3.506 1.00 59.62 80 GLY A C 1
ATOM 572 O O . GLY A 1 80 ? 7.228 -9.553 -2.343 1.00 59.62 80 GLY A O 1
ATOM 573 N N . ASP A 1 81 ? 8.894 -9.815 -3.831 1.00 59.53 81 ASP A N 1
ATOM 574 C CA . ASP A 1 81 ? 9.898 -10.211 -2.833 1.00 59.53 81 ASP A CA 1
ATOM 575 C C . ASP A 1 81 ? 10.193 -9.086 -1.832 1.00 59.53 81 ASP A C 1
ATOM 577 O O . ASP A 1 81 ? 10.275 -9.334 -0.632 1.00 59.53 81 ASP A O 1
ATOM 581 N N . GLY A 1 82 ? 10.268 -7.835 -2.301 1.00 64.50 82 GLY A N 1
ATOM 582 C CA . GLY A 1 82 ? 10.480 -6.682 -1.423 1.00 64.50 82 GLY A CA 1
ATOM 583 C C . GLY A 1 82 ? 9.314 -6.473 -0.458 1.00 64.50 82 GLY A C 1
ATOM 584 O O . GLY A 1 82 ? 9.529 -6.284 0.737 1.00 64.50 82 GLY A O 1
ATOM 585 N N . LEU A 1 83 ? 8.075 -6.583 -0.953 1.00 68.12 83 LEU A N 1
ATOM 586 C CA . LEU A 1 83 ? 6.860 -6.455 -0.136 1.00 68.12 83 LEU A CA 1
ATOM 587 C C . LEU A 1 83 ? 6.753 -7.556 0.931 1.00 68.12 83 LEU A C 1
ATOM 589 O O . LEU A 1 83 ? 6.203 -7.319 2.007 1.00 68.12 83 LEU A O 1
ATOM 593 N N . ALA A 1 84 ? 7.283 -8.754 0.661 1.00 69.12 84 ALA A N 1
ATOM 594 C CA . ALA A 1 84 ? 7.275 -9.863 1.608 1.00 69.12 84 ALA A CA 1
ATOM 595 C C . ALA A 1 84 ? 8.071 -9.542 2.886 1.00 69.12 84 ALA A C 1
ATOM 597 O O . ALA A 1 84 ? 7.543 -9.716 3.990 1.00 69.12 84 ALA A O 1
ATOM 598 N N . ASP A 1 85 ? 9.287 -9.007 2.725 1.00 69.38 85 ASP A N 1
ATOM 599 C CA . ASP A 1 85 ? 10.191 -8.604 3.815 1.00 69.38 85 ASP A CA 1
ATOM 600 C C . ASP A 1 85 ? 9.587 -7.513 4.720 1.00 69.38 85 ASP A C 1
ATOM 602 O O . ASP A 1 85 ? 9.921 -7.403 5.901 1.00 69.38 85 ASP A O 1
ATOM 606 N N . LEU A 1 86 ? 8.675 -6.705 4.178 1.00 70.88 86 LEU A N 1
ATOM 607 C CA . LEU A 1 86 ? 8.069 -5.559 4.858 1.00 70.88 86 LEU A CA 1
ATOM 608 C C . LEU A 1 86 ? 6.883 -5.908 5.742 1.00 70.88 86 LEU A C 1
ATOM 610 O O . LEU A 1 86 ? 6.516 -5.123 6.618 1.00 70.88 86 LEU A O 1
ATOM 614 N N . ASN A 1 87 ? 6.282 -7.077 5.540 1.00 72.56 87 ASN A N 1
ATOM 615 C CA . ASN A 1 87 ? 5.036 -7.421 6.211 1.00 72.56 87 ASN A CA 1
ATOM 616 C C . ASN A 1 87 ? 5.148 -7.384 7.728 1.00 72.56 87 ASN A C 1
ATOM 618 O O . ASN A 1 87 ? 4.192 -6.980 8.375 1.00 72.56 87 ASN A O 1
ATOM 622 N N . ALA A 1 88 ? 6.287 -7.780 8.302 1.00 75.88 88 ALA A N 1
ATOM 623 C CA . ALA A 1 88 ? 6.473 -7.741 9.750 1.00 75.88 88 ALA A CA 1
ATOM 624 C C . ALA A 1 88 ? 6.339 -6.312 10.304 1.00 75.88 88 ALA A C 1
ATOM 626 O O . ALA A 1 88 ? 5.614 -6.106 11.269 1.00 75.88 88 ALA A O 1
ATOM 627 N N . ALA A 1 89 ? 6.960 -5.327 9.649 1.00 78.38 89 ALA A N 1
ATOM 628 C CA . ALA A 1 89 ? 6.896 -3.928 10.066 1.00 78.38 89 ALA A CA 1
ATOM 629 C C . ALA A 1 89 ? 5.533 -3.290 9.758 1.00 78.38 89 ALA A C 1
ATOM 631 O O . ALA A 1 89 ? 4.981 -2.567 10.579 1.00 78.38 89 ALA A O 1
ATOM 632 N N . VAL A 1 90 ? 4.954 -3.579 8.589 1.00 80.81 90 VAL A N 1
ATOM 633 C CA . VAL A 1 90 ? 3.652 -3.015 8.195 1.00 80.81 90 VAL A CA 1
ATOM 634 C C . VAL A 1 90 ? 2.511 -3.567 9.055 1.00 80.81 90 VAL A C 1
ATOM 636 O O . VAL A 1 90 ? 1.545 -2.857 9.333 1.00 80.81 90 VAL A O 1
ATOM 639 N N . LYS A 1 91 ? 2.611 -4.823 9.507 1.00 81.38 91 LYS A N 1
ATOM 640 C CA . LYS A 1 91 ? 1.599 -5.459 10.363 1.00 81.38 91 LYS A CA 1
ATOM 641 C C . LYS A 1 91 ? 1.477 -4.831 11.748 1.00 81.38 91 LYS A C 1
ATOM 643 O O . LYS A 1 91 ? 0.403 -4.944 12.329 1.00 81.38 91 LYS A O 1
ATOM 648 N N . GLU A 1 92 ? 2.514 -4.152 12.233 1.00 84.25 92 GLU A N 1
ATOM 649 C CA . GLU A 1 92 ? 2.470 -3.378 13.483 1.00 84.25 92 GLU A CA 1
ATOM 650 C C . GLU A 1 92 ? 1.490 -2.195 13.382 1.00 84.25 92 GLU A C 1
ATOM 652 O O . GLU A 1 92 ? 0.943 -1.744 14.387 1.00 84.25 92 GLU A O 1
ATOM 657 N N . ILE A 1 93 ? 1.231 -1.699 12.165 1.00 81.94 93 ILE A N 1
ATOM 658 C CA . ILE A 1 93 ? 0.284 -0.611 11.926 1.00 81.94 93 ILE A CA 1
ATOM 659 C C . ILE A 1 93 ? -1.117 -1.217 11.797 1.00 81.94 93 ILE A C 1
ATOM 661 O O . ILE A 1 93 ? -1.349 -1.986 10.862 1.00 81.94 93 ILE A O 1
ATOM 665 N N . PRO A 1 94 ? -2.079 -0.884 12.673 1.00 83.31 94 PRO A N 1
ATOM 666 C CA . PRO A 1 94 ? -3.401 -1.495 12.646 1.00 83.31 94 PRO A CA 1
ATOM 667 C C . PRO A 1 94 ? -4.126 -1.209 11.328 1.00 83.31 94 PRO A C 1
ATOM 669 O O . PRO A 1 94 ? -4.150 -0.076 10.843 1.00 83.31 94 PRO A O 1
ATOM 672 N N . GLN A 1 95 ? -4.742 -2.252 10.765 1.00 83.88 95 GLN A N 1
ATOM 673 C CA . GLN A 1 95 ? -5.563 -2.135 9.567 1.00 83.88 95 GLN A CA 1
ATOM 674 C C . GLN A 1 95 ? -7.017 -1.868 9.950 1.00 83.88 95 GLN A C 1
ATOM 676 O O . GLN A 1 95 ? -7.641 -2.657 10.653 1.00 83.88 95 GLN A O 1
ATOM 681 N N . THR A 1 96 ? -7.544 -0.740 9.494 1.00 85.81 96 THR A N 1
ATOM 682 C CA . THR A 1 96 ? -8.903 -0.256 9.759 1.00 85.81 96 THR A CA 1
ATOM 683 C C . THR A 1 96 ? -9.825 -0.401 8.552 1.00 85.81 96 THR A C 1
ATOM 685 O O . THR A 1 96 ? -11.042 -0.318 8.707 1.00 85.81 96 THR A O 1
ATOM 688 N N . ALA A 1 97 ? -9.271 -0.645 7.362 1.00 85.06 97 ALA A N 1
ATOM 689 C CA . ALA A 1 97 ? -10.030 -0.912 6.146 1.00 85.06 97 ALA A CA 1
ATOM 690 C C . ALA A 1 97 ? -9.352 -1.994 5.299 1.00 85.06 97 ALA A C 1
ATOM 692 O O . ALA A 1 97 ? -8.132 -2.131 5.307 1.00 85.06 97 ALA A O 1
ATOM 693 N N . HIS A 1 98 ? -10.158 -2.747 4.562 1.00 84.19 98 HIS A N 1
ATOM 694 C CA . HIS A 1 98 ? -9.709 -3.807 3.666 1.00 84.19 98 HIS A CA 1
ATOM 695 C C . HIS A 1 98 ? -10.147 -3.489 2.243 1.00 84.19 98 HIS A C 1
ATOM 697 O O . HIS A 1 98 ? -11.159 -2.809 2.042 1.00 84.19 98 HIS A O 1
ATOM 703 N N . CYS A 1 99 ? -9.395 -3.990 1.272 1.00 81.38 99 CYS A N 1
ATOM 704 C CA . CYS A 1 99 ? -9.859 -3.993 -0.108 1.00 81.38 99 CYS A CA 1
ATOM 705 C C . CYS A 1 99 ? -11.057 -4.939 -0.263 1.00 81.38 99 CYS A C 1
ATOM 707 O O . CYS A 1 99 ? -11.154 -5.936 0.456 1.00 81.38 99 CYS A O 1
ATOM 709 N N . VAL A 1 100 ? -11.984 -4.579 -1.154 1.00 70.25 100 VAL A N 1
ATOM 710 C CA . VAL A 1 100 ? -13.233 -5.313 -1.424 1.00 70.25 100 VAL A CA 1
ATOM 711 C C . VAL A 1 100 ? -13.140 -6.146 -2.689 1.00 70.25 100 VAL A C 1
ATOM 713 O O . VAL A 1 100 ? -12.443 -5.701 -3.627 1.00 70.25 100 VAL A O 1
#

pLDDT: mean 72.53, std 14.83, range [32.66, 89.56]

Nearest PDB structures (foldseek):
  5zh8-assembly1_B  TM=4.537E-01  e=1.659E+00  Staphylococcus aureus
  8fw5-assembly1_E  TM=3.852E-01  e=5.379E+00  Escherichia coli

Mean predicted aligned error: 9.08 Å